Protein AF-A0A660TNQ1-F1 (afdb_monomer)

Structure (mmCIF, N/CA/C/O backbone):
data_AF-A0A660TNQ1-F1
#
_entry.id   AF-A0A660TNQ1-F1
#
loop_
_atom_site.group_PDB
_atom_site.id
_atom_site.type_symbol
_atom_site.label_atom_id
_atom_site.label_alt_id
_atom_site.label_comp_id
_atom_site.label_asym_id
_atom_site.label_entity_id
_atom_site.label_seq_id
_atom_site.pdbx_PDB_ins_code
_atom_site.Cartn_x
_atom_site.Cartn_y
_atom_site.Cartn_z
_atom_site.occupancy
_atom_site.B_iso_or_equiv
_atom_site.auth_seq_id
_atom_site.auth_comp_id
_atom_site.auth_asym_id
_atom_site.auth_atom_id
_atom_site.pdbx_PDB_model_num
ATOM 1 N N . MET A 1 1 ? 2.333 -4.123 -16.964 1.00 64.69 1 MET A N 1
ATOM 2 C CA . MET A 1 1 ? 2.797 -3.595 -18.273 1.00 64.69 1 MET A CA 1
ATOM 3 C C . MET A 1 1 ? 4.193 -4.119 -18.672 1.00 64.69 1 MET A C 1
ATOM 5 O O . MET A 1 1 ? 4.906 -3.494 -19.452 1.00 64.69 1 MET A O 1
ATOM 9 N N . THR A 1 2 ? 4.582 -5.280 -18.142 1.00 81.88 2 THR A N 1
ATOM 10 C CA . THR A 1 2 ? 5.917 -5.894 -18.274 1.00 81.88 2 THR A CA 1
ATOM 11 C C . THR A 1 2 ? 5.823 -7.406 -18.531 1.00 81.88 2 THR A C 1
ATOM 13 O O . THR A 1 2 ? 6.837 -8.039 -18.799 1.00 81.88 2 THR A O 1
ATOM 16 N N . ASP A 1 3 ? 4.619 -7.991 -18.463 1.00 83.25 3 ASP A N 1
ATOM 17 C CA . ASP A 1 3 ? 4.401 -9.427 -18.648 1.00 83.25 3 ASP A CA 1
ATOM 18 C C . ASP A 1 3 ? 4.297 -9.763 -20.142 1.00 83.25 3 ASP A C 1
ATOM 20 O O . ASP A 1 3 ? 3.421 -9.251 -20.850 1.00 83.25 3 ASP A O 1
ATOM 24 N N . ILE A 1 4 ? 5.190 -10.640 -20.604 1.00 81.12 4 ILE A N 1
ATOM 25 C CA . ILE A 1 4 ? 5.256 -11.118 -21.990 1.00 81.12 4 ILE A CA 1
ATOM 26 C C . ILE A 1 4 ? 4.000 -11.899 -22.406 1.00 81.12 4 ILE A C 1
ATOM 28 O O . ILE A 1 4 ? 3.679 -11.955 -23.588 1.00 81.12 4 ILE A O 1
ATOM 32 N N . ARG A 1 5 ? 3.270 -12.484 -21.450 1.00 86.00 5 ARG A N 1
ATOM 33 C CA . ARG A 1 5 ? 2.064 -13.287 -21.705 1.00 86.00 5 ARG A CA 1
ATOM 34 C C . ARG A 1 5 ? 0.848 -12.414 -21.999 1.00 86.00 5 ARG A C 1
ATOM 36 O O . ARG A 1 5 ? -0.106 -12.879 -22.607 1.00 86.00 5 ARG A O 1
ATOM 43 N N . ILE A 1 6 ? 0.884 -11.154 -21.562 1.00 86.12 6 ILE A N 1
ATOM 44 C CA . ILE A 1 6 ? -0.230 -10.205 -21.679 1.00 86.12 6 ILE A CA 1
ATOM 45 C C . ILE A 1 6 ? 0.060 -9.156 -22.764 1.00 86.12 6 ILE A C 1
ATOM 47 O O . ILE A 1 6 ? -0.859 -8.656 -23.411 1.00 86.12 6 ILE A O 1
ATOM 51 N N . MET A 1 7 ? 1.331 -8.806 -22.994 1.00 86.44 7 MET A N 1
ATOM 52 C CA . MET A 1 7 ? 1.719 -7.728 -23.907 1.00 86.44 7 MET A CA 1
ATOM 53 C C . MET A 1 7 ? 2.566 -8.221 -25.081 1.00 86.44 7 MET A C 1
ATOM 55 O O . MET A 1 7 ? 3.610 -8.826 -24.879 1.00 86.44 7 MET A O 1
ATOM 59 N N . LYS A 1 8 ? 2.201 -7.825 -26.313 1.00 86.12 8 LYS A N 1
ATOM 60 C CA . LYS A 1 8 ? 3.009 -8.088 -27.527 1.00 86.12 8 LYS A CA 1
ATOM 61 C C . LYS A 1 8 ? 4.422 -7.492 -27.467 1.00 86.12 8 LYS A C 1
ATOM 63 O O . LYS A 1 8 ? 5.334 -8.007 -28.102 1.00 86.12 8 LYS A O 1
ATOM 68 N N . ARG A 1 9 ? 4.591 -6.368 -26.763 1.00 86.94 9 ARG A N 1
ATOM 69 C CA . ARG A 1 9 ? 5.876 -5.681 -26.555 1.00 86.94 9 ARG A CA 1
ATOM 70 C C . ARG A 1 9 ? 5.924 -5.151 -25.121 1.00 86.94 9 ARG A C 1
ATOM 72 O O . ARG A 1 9 ? 5.502 -4.017 -24.887 1.00 86.94 9 ARG A O 1
ATOM 79 N N . PRO A 1 10 ? 6.340 -5.973 -24.148 1.00 88.69 10 PRO A N 1
ATOM 80 C CA . PRO A 1 10 ? 6.384 -5.553 -22.758 1.00 88.69 10 PRO A CA 1
ATOM 81 C C . PRO A 1 10 ? 7.462 -4.492 -22.548 1.00 88.69 10 PRO A C 1
ATOM 83 O O . PRO A 1 10 ? 8.511 -4.492 -23.195 1.00 88.69 10 PRO A O 1
ATOM 86 N N . MET A 1 11 ? 7.198 -3.572 -21.625 1.00 91.31 11 MET A N 1
ATOM 87 C CA . MET A 1 11 ? 8.195 -2.596 -21.211 1.00 91.31 11 MET A CA 1
ATOM 88 C C . MET A 1 11 ? 9.330 -3.301 -20.459 1.00 91.31 11 MET A C 1
ATOM 90 O O . MET A 1 11 ? 9.090 -4.236 -19.698 1.00 91.31 11 MET A O 1
ATOM 94 N N . ASN A 1 12 ? 10.563 -2.819 -20.629 1.00 92.88 12 ASN A N 1
ATOM 95 C CA . ASN A 1 12 ? 11.674 -3.250 -19.788 1.00 92.88 12 ASN A CA 1
ATOM 96 C C . ASN A 1 12 ? 11.358 -2.945 -18.299 1.00 92.88 12 ASN A C 1
ATOM 98 O O . ASN A 1 12 ? 10.987 -1.807 -17.995 1.00 92.88 12 ASN A O 1
ATOM 102 N N . PRO A 1 13 ? 11.527 -3.902 -17.367 1.00 92.62 13 PRO A N 1
ATOM 103 C CA . PRO A 1 13 ? 11.209 -3.698 -15.952 1.00 92.62 13 PRO A CA 1
ATOM 104 C C . PRO A 1 13 ? 11.937 -2.519 -15.291 1.00 92.62 13 PRO A C 1
ATOM 106 O O . PRO A 1 13 ? 11.323 -1.776 -14.531 1.00 92.62 13 PRO A O 1
ATOM 109 N N . LEU A 1 14 ? 13.211 -2.277 -15.618 1.00 94.69 14 LEU A N 1
ATOM 110 C CA . LEU A 1 14 ? 13.973 -1.142 -15.077 1.00 94.69 14 LEU A CA 1
ATOM 111 C C . LEU A 1 14 ? 13.431 0.194 -15.586 1.00 94.69 14 LEU A C 1
ATOM 113 O O . LEU A 1 14 ? 13.404 1.184 -14.855 1.00 94.69 14 LEU A O 1
ATOM 117 N N . LYS A 1 15 ? 12.945 0.219 -16.831 1.00 94.88 15 LYS A N 1
ATOM 118 C CA . LYS A 1 15 ? 12.254 1.390 -17.375 1.00 94.88 15 LYS A CA 1
ATOM 119 C C . LYS A 1 15 ? 10.913 1.616 -16.676 1.00 94.88 15 LYS A C 1
ATOM 121 O O . LYS A 1 15 ? 10.588 2.753 -16.362 1.00 94.88 15 LYS A O 1
ATOM 126 N N . ALA A 1 16 ? 10.154 0.560 -16.389 1.00 94.25 16 ALA A N 1
ATOM 127 C CA . ALA A 1 16 ? 8.929 0.687 -15.602 1.00 94.25 16 ALA A CA 1
ATOM 128 C C . ALA A 1 16 ? 9.224 1.242 -14.197 1.00 94.25 16 ALA A C 1
ATOM 130 O O . ALA A 1 16 ? 8.550 2.167 -13.752 1.00 94.25 16 ALA A O 1
ATOM 131 N N . LEU A 1 17 ? 10.282 0.758 -13.540 1.00 95.62 17 LEU A N 1
ATOM 132 C CA . LEU A 1 17 ? 10.685 1.245 -12.222 1.00 95.62 17 LEU A CA 1
ATOM 133 C C . LEU A 1 17 ? 11.098 2.724 -12.241 1.00 95.62 17 LEU A C 1
ATOM 135 O O . LEU A 1 17 ? 10.778 3.458 -11.310 1.00 95.62 17 LEU A O 1
ATOM 139 N N . SER A 1 18 ? 11.768 3.192 -13.298 1.00 96.31 18 SER A N 1
ATOM 140 C CA . SER A 1 18 ? 12.131 4.610 -13.402 1.00 96.31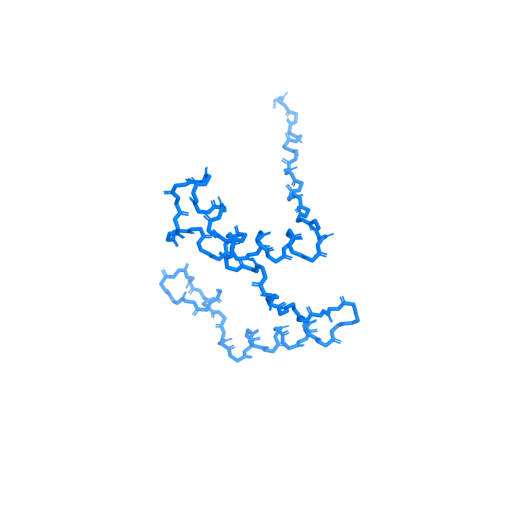 18 SER A CA 1
ATOM 141 C C . SER A 1 18 ? 10.911 5.526 -13.538 1.00 96.31 18 SER A C 1
ATOM 143 O O . SER A 1 18 ? 10.948 6.651 -13.047 1.00 96.31 18 SER A O 1
ATOM 145 N N . HIS A 1 19 ? 9.809 5.052 -14.129 1.00 95.81 19 HIS A N 1
ATOM 146 C CA . HIS A 1 19 ? 8.538 5.780 -14.113 1.00 95.81 19 HIS A CA 1
ATOM 147 C C . HIS A 1 19 ? 7.946 5.865 -12.703 1.00 95.81 19 HIS A C 1
ATOM 149 O O . HIS A 1 19 ? 7.549 6.950 -12.291 1.00 95.81 19 HIS A O 1
ATOM 155 N N . VAL A 1 20 ? 7.949 4.760 -11.951 1.00 94.88 20 VAL A N 1
ATOM 156 C CA . VAL A 1 20 ? 7.451 4.740 -10.564 1.00 94.88 20 VAL A CA 1
ATOM 157 C C . VAL A 1 20 ? 8.245 5.701 -9.681 1.00 94.88 20 VAL A C 1
ATOM 159 O O . VAL A 1 20 ? 7.648 6.492 -8.960 1.00 94.88 20 VAL A O 1
ATOM 162 N N . LYS A 1 21 ? 9.581 5.707 -9.788 1.00 96.38 21 LYS A N 1
ATOM 163 C CA . LYS A 1 21 ? 10.435 6.649 -9.043 1.00 96.38 21 LYS A CA 1
ATOM 164 C C . LYS A 1 21 ? 10.066 8.106 -9.317 1.00 96.38 21 LYS A C 1
ATOM 166 O O . LYS A 1 21 ? 9.875 8.868 -8.382 1.00 96.38 21 LYS A O 1
ATOM 171 N N . LYS A 1 22 ? 9.866 8.460 -10.589 1.00 96.88 22 LYS A N 1
ATOM 172 C CA . LYS A 1 22 ? 9.443 9.815 -10.973 1.00 96.88 22 LYS A CA 1
ATOM 173 C C . LYS A 1 22 ? 8.089 10.209 -10.386 1.00 96.88 22 LYS A C 1
ATOM 175 O O . LYS A 1 22 ? 7.887 11.380 -10.096 1.00 96.88 22 LYS A O 1
ATOM 180 N N . TRP A 1 23 ? 7.156 9.266 -10.241 1.00 95.94 23 TRP A N 1
ATOM 181 C CA . TRP A 1 23 ? 5.885 9.542 -9.568 1.00 95.94 23 TRP A CA 1
ATOM 182 C C . TRP A 1 23 ? 6.098 9.823 -8.085 1.00 95.94 23 TRP A C 1
ATOM 184 O O . TRP A 1 23 ? 5.562 10.800 -7.582 1.00 95.94 23 TRP A O 1
ATOM 194 N N . LEU A 1 24 ? 6.911 9.012 -7.406 1.00 96.38 24 LEU A N 1
ATOM 195 C CA . LEU A 1 24 ? 7.204 9.187 -5.980 1.00 96.38 24 LEU A CA 1
ATOM 196 C C . LEU A 1 24 ? 7.966 10.486 -5.672 1.00 96.38 24 LEU A C 1
ATOM 198 O O . LEU A 1 24 ? 7.822 11.027 -4.584 1.00 96.38 24 LEU A O 1
ATOM 202 N N . GLU A 1 25 ? 8.751 10.995 -6.620 1.00 96.62 25 GLU A N 1
ATOM 203 C CA . GLU A 1 25 ? 9.470 12.272 -6.501 1.00 96.62 25 GLU A CA 1
ATOM 204 C C . GLU A 1 25 ? 8.581 13.503 -6.771 1.00 96.62 25 GLU A C 1
ATOM 206 O O . GLU A 1 25 ? 9.005 14.635 -6.532 1.00 96.62 25 GLU A O 1
ATOM 211 N N . ALA A 1 26 ? 7.363 13.324 -7.293 1.00 96.88 26 ALA A N 1
ATOM 212 C CA . ALA A 1 26 ? 6.503 14.440 -7.667 1.00 96.88 26 ALA A CA 1
ATOM 213 C C . ALA A 1 26 ? 5.916 15.156 -6.428 1.00 96.88 26 ALA A C 1
ATOM 215 O O . ALA A 1 26 ? 5.468 14.495 -5.485 1.00 96.88 26 ALA A O 1
ATOM 216 N N . PRO A 1 27 ? 5.836 16.503 -6.422 1.00 96.00 27 PRO A N 1
ATOM 217 C CA . PRO A 1 27 ? 5.198 17.241 -5.336 1.00 96.00 27 PRO A CA 1
ATOM 218 C C . PRO A 1 27 ? 3.748 16.794 -5.118 1.00 96.00 27 PRO A C 1
ATOM 220 O O . PRO A 1 27 ? 2.978 16.672 -6.069 1.00 96.00 27 PRO A O 1
ATOM 223 N N . GLY A 1 28 ? 3.371 16.573 -3.859 1.00 92.12 28 GLY A N 1
ATOM 224 C CA . GLY A 1 28 ? 2.023 16.131 -3.490 1.00 92.12 28 GLY A CA 1
ATOM 225 C C . GLY A 1 28 ? 1.796 14.618 -3.564 1.00 92.12 28 GLY A C 1
ATOM 226 O O . GLY A 1 28 ? 0.707 14.168 -3.217 1.00 92.12 28 GLY A O 1
ATOM 227 N N . VAL A 1 29 ? 2.801 13.825 -3.949 1.00 95.25 29 VAL A N 1
ATOM 228 C CA . VAL A 1 29 ? 2.750 12.362 -3.835 1.00 95.25 29 VAL A CA 1
ATOM 229 C C . VAL A 1 29 ? 3.271 11.938 -2.467 1.00 95.25 29 VAL A C 1
ATOM 231 O O . VAL A 1 29 ? 4.320 12.394 -2.017 1.00 95.25 29 VAL A O 1
ATOM 234 N N . ARG A 1 30 ? 2.524 11.062 -1.791 1.00 93.81 30 ARG A N 1
ATOM 235 C CA . ARG A 1 30 ? 2.924 10.447 -0.522 1.00 93.81 30 ARG A CA 1
ATOM 236 C C . ARG A 1 30 ? 2.667 8.948 -0.568 1.00 93.81 30 ARG A C 1
ATOM 238 O O . ARG A 1 30 ? 1.710 8.506 -1.200 1.00 93.81 30 ARG A O 1
ATOM 245 N N . ILE A 1 31 ? 3.523 8.190 0.109 1.00 93.75 31 ILE A N 1
ATOM 246 C CA . ILE A 1 31 ? 3.273 6.777 0.391 1.00 93.75 31 ILE A CA 1
ATOM 247 C C . ILE A 1 31 ? 2.280 6.724 1.552 1.00 93.75 31 ILE A C 1
ATOM 249 O O . ILE A 1 31 ? 2.439 7.452 2.532 1.00 93.75 31 ILE A O 1
ATOM 253 N N . LEU A 1 32 ? 1.232 5.923 1.388 1.00 93.75 32 LEU A N 1
ATOM 254 C CA . LEU A 1 32 ? 0.226 5.689 2.414 1.00 93.75 32 LEU A CA 1
ATOM 255 C C . LEU A 1 32 ? 0.584 4.388 3.120 1.00 93.75 32 LEU A C 1
ATOM 257 O O . LEU A 1 32 ? 0.724 3.358 2.463 1.00 93.75 32 LEU A O 1
ATOM 261 N N . GLU A 1 33 ? 0.742 4.462 4.434 1.00 94.19 33 GLU A N 1
ATOM 262 C CA . GLU A 1 33 ? 0.980 3.298 5.277 1.00 94.19 33 GLU A CA 1
ATOM 263 C C . GLU A 1 33 ? -0.335 2.923 5.969 1.00 94.19 33 GLU A C 1
ATOM 265 O O . GLU A 1 33 ? -0.998 3.822 6.496 1.00 94.19 33 GLU A O 1
ATOM 270 N N . PRO A 1 34 ? -0.719 1.635 5.968 1.00 95.31 34 PRO A N 1
ATOM 271 C CA . PRO A 1 34 ? -1.842 1.140 6.755 1.00 95.31 34 PRO A CA 1
ATOM 272 C C . PRO A 1 34 ? -1.703 1.495 8.235 1.00 95.31 34 PRO A C 1
ATOM 274 O O . PRO A 1 34 ? -0.630 1.318 8.824 1.00 95.31 34 PRO A O 1
ATOM 277 N N . GLY A 1 35 ? -2.787 1.963 8.842 1.00 93.38 35 GLY A N 1
ATOM 278 C CA . GLY A 1 35 ? -2.881 2.155 10.281 1.00 93.38 35 GLY A CA 1
ATOM 279 C C . GLY A 1 35 ? -3.319 0.883 11.012 1.00 93.38 35 GLY A C 1
ATOM 280 O O . GLY A 1 35 ? -3.303 -0.230 10.478 1.00 93.38 35 GLY A O 1
ATOM 281 N N . LEU A 1 36 ? -3.664 1.047 12.291 1.00 95.12 36 LEU A N 1
ATOM 282 C CA . LEU A 1 36 ? -4.043 -0.066 13.168 1.00 95.12 36 LEU A CA 1
ATOM 283 C C . LEU A 1 36 ? -5.426 -0.642 12.828 1.00 95.12 36 LEU A C 1
ATOM 285 O O . LEU A 1 36 ? -5.655 -1.827 13.062 1.00 95.12 36 LEU A O 1
ATOM 289 N N . GLU A 1 37 ? -6.322 0.174 12.272 1.00 95.00 37 GLU A N 1
ATOM 290 C CA . GLU A 1 37 ? -7.709 -0.200 11.963 1.00 95.00 37 GLU A CA 1
ATOM 291 C C . GLU A 1 37 ? -7.825 -0.866 10.582 1.00 95.00 37 GLU A C 1
ATOM 293 O O . GLU A 1 37 ? -8.832 -1.498 10.263 1.00 95.00 37 GLU A O 1
ATOM 298 N N . HIS A 1 38 ? -6.768 -0.801 9.765 1.00 96.12 38 HIS A N 1
ATOM 299 C CA . HIS A 1 38 ? -6.754 -1.288 8.386 1.00 96.12 38 HIS A CA 1
ATOM 300 C C . HIS A 1 38 ? -7.258 -2.729 8.213 1.00 96.12 38 HIS A C 1
ATOM 302 O O . HIS A 1 38 ? -7.998 -3.017 7.272 1.00 96.12 38 HIS A O 1
ATOM 308 N N . LEU A 1 39 ? -6.868 -3.658 9.095 1.00 95.12 39 LEU A N 1
ATOM 309 C CA . LEU A 1 39 ? -7.298 -5.061 8.989 1.00 95.12 39 LEU A CA 1
ATOM 310 C C . LEU A 1 39 ? -8.770 -5.264 9.356 1.00 95.12 39 LEU A C 1
ATOM 312 O O . LEU A 1 39 ? -9.419 -6.123 8.760 1.00 95.12 39 LEU A O 1
ATOM 316 N N . GLU A 1 40 ? -9.286 -4.482 10.300 1.00 96.81 40 GLU A N 1
ATOM 317 C CA . GLU A 1 40 ? -10.698 -4.508 10.681 1.00 96.81 40 GLU A CA 1
ATOM 318 C C . GLU A 1 40 ? -11.555 -3.991 9.521 1.00 96.81 40 GLU A C 1
ATOM 320 O O . GLU A 1 40 ? -12.424 -4.712 9.030 1.00 96.81 40 GLU A O 1
ATOM 325 N N . ILE A 1 41 ? -11.186 -2.837 8.958 1.00 96.00 41 ILE A N 1
ATOM 326 C CA . ILE A 1 41 ? -11.833 -2.256 7.774 1.00 96.00 41 ILE A CA 1
ATOM 327 C C . ILE A 1 41 ? -11.765 -3.222 6.579 1.00 96.00 41 ILE A C 1
ATOM 329 O O . ILE A 1 41 ? -12.754 -3.431 5.876 1.00 96.00 41 ILE A O 1
ATOM 333 N N . MET A 1 42 ? -10.612 -3.857 6.332 1.00 94.12 42 MET A N 1
ATOM 334 C CA . MET A 1 42 ? -10.500 -4.871 5.276 1.00 94.12 42 MET A CA 1
ATOM 335 C C . MET A 1 42 ? -11.428 -6.068 5.518 1.00 94.12 42 MET A C 1
ATOM 337 O O . MET A 1 42 ? -12.006 -6.577 4.557 1.00 94.12 42 MET A O 1
ATOM 341 N N . GLY A 1 43 ? -11.569 -6.520 6.767 1.00 94.19 43 GLY A N 1
ATOM 342 C CA . GLY A 1 43 ? -12.481 -7.597 7.147 1.00 94.19 43 GLY A CA 1
ATOM 343 C C . GLY A 1 43 ? -13.933 -7.253 6.826 1.00 94.19 43 GLY A C 1
ATOM 344 O O . GLY A 1 43 ? -14.609 -8.034 6.157 1.00 94.19 43 GLY A O 1
ATOM 345 N N . GLU A 1 44 ? -14.376 -6.054 7.199 1.00 95.12 44 GLU A N 1
ATOM 346 C CA . GLU A 1 44 ? -15.719 -5.554 6.888 1.00 95.12 44 GLU A CA 1
ATOM 347 C C . GLU A 1 44 ? -15.969 -5.463 5.378 1.00 95.12 44 GLU A C 1
ATOM 349 O O . GLU A 1 44 ? -17.028 -5.852 4.885 1.00 95.12 44 GLU A O 1
ATOM 354 N N . LEU A 1 45 ? -14.997 -4.975 4.603 1.00 93.38 45 LEU A N 1
ATOM 355 C CA . LEU A 1 45 ? -15.132 -4.895 3.148 1.00 93.38 45 LEU A CA 1
ATOM 356 C C . LEU A 1 45 ? -15.205 -6.285 2.498 1.00 93.38 45 LEU A C 1
ATOM 358 O O . LEU A 1 45 ? -15.940 -6.479 1.526 1.00 93.38 45 LEU A O 1
ATOM 362 N N . ILE A 1 46 ? -14.459 -7.262 3.016 1.00 93.69 46 ILE A N 1
ATOM 363 C CA . ILE A 1 46 ? -14.525 -8.650 2.543 1.00 93.69 46 ILE A CA 1
ATOM 364 C C . ILE A 1 46 ? -15.888 -9.258 2.866 1.00 93.69 46 ILE A C 1
ATOM 366 O O . ILE A 1 46 ? -16.481 -9.869 1.978 1.00 93.69 46 ILE A O 1
ATOM 370 N N . ASP A 1 47 ? -16.394 -9.071 4.085 1.00 94.06 47 ASP A N 1
ATOM 371 C CA . ASP A 1 47 ? -17.695 -9.603 4.505 1.00 94.06 47 ASP A CA 1
ATOM 372 C C . ASP A 1 47 ? -18.831 -9.026 3.646 1.00 94.06 47 ASP A C 1
ATOM 374 O O . ASP A 1 47 ? -19.639 -9.761 3.078 1.00 94.06 47 ASP A O 1
ATOM 378 N N . ASN A 1 48 ? -18.802 -7.713 3.404 1.00 89.69 48 ASN A N 1
ATOM 379 C CA . ASN A 1 48 ? -19.795 -7.020 2.582 1.00 89.69 48 ASN A CA 1
ATOM 380 C C . ASN A 1 48 ? -19.751 -7.391 1.089 1.00 89.69 48 ASN A C 1
ATOM 382 O O . ASN A 1 48 ? -20.764 -7.296 0.395 1.00 89.69 48 ASN A O 1
ATOM 386 N N . THR A 1 49 ? -18.586 -7.773 0.558 1.00 87.81 49 THR A N 1
ATOM 387 C CA . THR A 1 49 ? -18.428 -8.093 -0.873 1.00 87.81 49 THR A CA 1
ATOM 388 C C . THR A 1 49 ? -18.467 -9.589 -1.170 1.00 87.81 49 THR A C 1
ATOM 390 O O . THR A 1 49 ? -18.700 -9.970 -2.318 1.00 87.81 49 THR A O 1
ATOM 393 N N . GLY A 1 50 ? -18.205 -10.439 -0.173 1.00 83.06 50 GLY A N 1
ATOM 394 C CA . GLY A 1 50 ? -18.070 -11.891 -0.311 1.00 83.06 50 GLY A CA 1
ATOM 395 C C . GLY A 1 50 ? -16.891 -12.341 -1.186 1.00 83.06 50 GLY A C 1
ATOM 396 O O . GLY A 1 50 ? -16.819 -13.510 -1.566 1.00 83.06 50 GLY A O 1
ATOM 397 N N . ILE A 1 51 ? -15.979 -11.435 -1.569 1.00 76.88 51 ILE A N 1
ATOM 398 C CA . ILE A 1 51 ? -14.920 -11.697 -2.556 1.00 76.88 51 ILE A CA 1
ATOM 399 C C . ILE A 1 51 ? -13.589 -11.135 -2.051 1.00 76.88 51 ILE A C 1
ATOM 401 O O . ILE A 1 51 ? -13.319 -9.951 -2.190 1.00 76.88 51 ILE A O 1
ATOM 405 N N . ALA A 1 52 ? -12.696 -12.003 -1.573 1.00 70.25 52 ALA A N 1
ATOM 406 C CA . ALA A 1 52 ? -11.362 -11.583 -1.136 1.00 70.25 52 ALA A CA 1
ATOM 407 C C . ALA A 1 52 ? -10.313 -11.627 -2.267 1.00 70.25 52 ALA A C 1
ATOM 409 O O . ALA A 1 52 ? -9.601 -10.659 -2.502 1.00 70.25 52 ALA A O 1
ATOM 410 N N . GLY A 1 53 ? -10.214 -12.737 -3.012 1.00 78.62 53 GLY A N 1
ATOM 411 C CA . GLY A 1 53 ? -9.040 -13.012 -3.861 1.00 78.62 53 GLY A CA 1
ATOM 412 C C . GLY A 1 53 ? -8.856 -12.068 -5.055 1.00 78.62 53 GLY A C 1
ATOM 413 O O . GLY A 1 53 ? -7.807 -11.450 -5.212 1.00 78.62 53 GLY A O 1
ATOM 414 N N . ARG A 1 54 ? -9.879 -11.932 -5.908 1.00 83.31 54 ARG A N 1
ATOM 415 C CA . ARG A 1 54 ? -9.797 -11.091 -7.119 1.00 83.31 54 ARG A 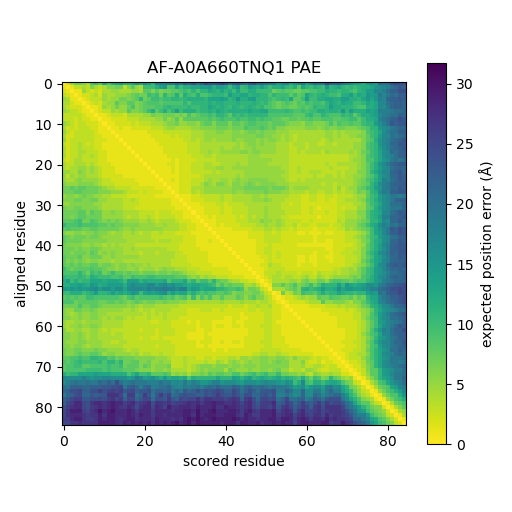CA 1
ATOM 416 C C . ARG A 1 54 ? -9.728 -9.597 -6.799 1.00 83.31 54 ARG A C 1
ATOM 418 O O . ARG A 1 54 ? -9.227 -8.836 -7.618 1.00 83.31 54 ARG A O 1
ATOM 425 N N . LEU A 1 55 ? -10.256 -9.201 -5.643 1.00 87.56 55 LEU A N 1
ATOM 426 C CA . LEU A 1 55 ? -10.388 -7.806 -5.241 1.00 87.56 55 LEU A CA 1
ATOM 427 C C . LEU A 1 55 ? -9.394 -7.410 -4.152 1.00 87.56 55 LEU A C 1
ATOM 429 O O . LEU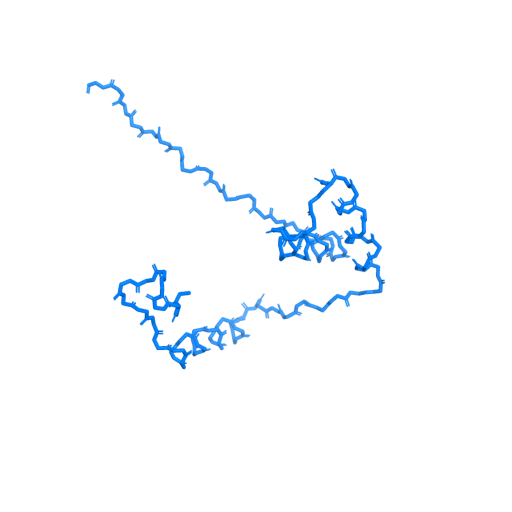 A 1 55 ? -9.445 -6.274 -3.719 1.00 87.56 55 LEU A O 1
ATOM 433 N N . ALA A 1 56 ? -8.472 -8.280 -3.729 1.00 89.31 56 ALA A N 1
ATOM 434 C CA . ALA A 1 56 ? -7.579 -8.002 -2.601 1.00 89.31 56 ALA A CA 1
ATOM 435 C C . ALA A 1 56 ? -6.845 -6.655 -2.732 1.00 89.31 56 ALA A C 1
ATOM 437 O O . ALA A 1 56 ? -6.778 -5.891 -1.774 1.00 89.31 56 ALA A O 1
ATOM 438 N N . THR A 1 57 ? -6.344 -6.334 -3.930 1.00 90.81 57 THR A N 1
ATOM 439 C CA . THR A 1 57 ? -5.698 -5.040 -4.202 1.00 90.81 57 THR A CA 1
ATOM 440 C C . THR A 1 57 ? -6.682 -3.871 -4.128 1.00 90.81 57 THR A C 1
ATOM 442 O O . THR A 1 57 ? -6.360 -2.855 -3.523 1.00 90.81 57 THR A O 1
ATOM 445 N N . ASP A 1 58 ? -7.879 -4.009 -4.699 1.00 91.75 58 ASP A N 1
ATOM 446 C CA . ASP A 1 58 ? -8.896 -2.950 -4.681 1.00 91.75 58 ASP A CA 1
ATOM 447 C C . ASP A 1 58 ? -9.467 -2.739 -3.267 1.00 91.75 58 ASP A C 1
ATOM 449 O O . ASP A 1 58 ? -9.663 -1.604 -2.845 1.00 91.75 58 ASP A O 1
ATOM 453 N N . LEU A 1 59 ? -9.657 -3.819 -2.505 1.00 94.00 59 LEU A N 1
ATOM 454 C CA . LEU A 1 59 ? -10.057 -3.814 -1.097 1.00 94.00 59 LEU A CA 1
ATOM 455 C C . LEU A 1 59 ? -9.004 -3.136 -0.224 1.00 94.00 59 LEU A C 1
ATOM 457 O O . LEU A 1 59 ? -9.351 -2.343 0.641 1.00 94.00 59 LEU A O 1
ATOM 461 N N . HIS A 1 60 ? -7.721 -3.402 -0.473 1.00 93.69 60 HIS A N 1
ATOM 462 C CA . HIS A 1 60 ? -6.633 -2.720 0.220 1.00 93.69 60 HIS A CA 1
ATOM 463 C C . HIS A 1 60 ? -6.643 -1.206 -0.054 1.00 93.69 60 HIS A C 1
ATOM 465 O O . HIS A 1 60 ? -6.512 -0.419 0.879 1.00 93.69 60 HIS A O 1
ATOM 471 N N . ILE A 1 61 ? -6.861 -0.787 -1.308 1.00 94.56 61 ILE A N 1
ATOM 472 C CA . ILE A 1 61 ? -6.978 0.638 -1.666 1.00 94.56 61 ILE A CA 1
ATOM 473 C C . ILE A 1 61 ? -8.222 1.268 -1.018 1.00 94.56 61 ILE A C 1
ATOM 475 O O . ILE A 1 61 ? -8.145 2.387 -0.517 1.00 94.56 61 ILE A O 1
ATOM 479 N N . ALA A 1 62 ? -9.356 0.562 -1.007 1.00 93.75 62 ALA A N 1
ATOM 480 C CA . ALA A 1 62 ? -10.586 1.021 -0.366 1.00 93.75 62 ALA A CA 1
ATOM 481 C C . ALA A 1 62 ? -10.423 1.178 1.1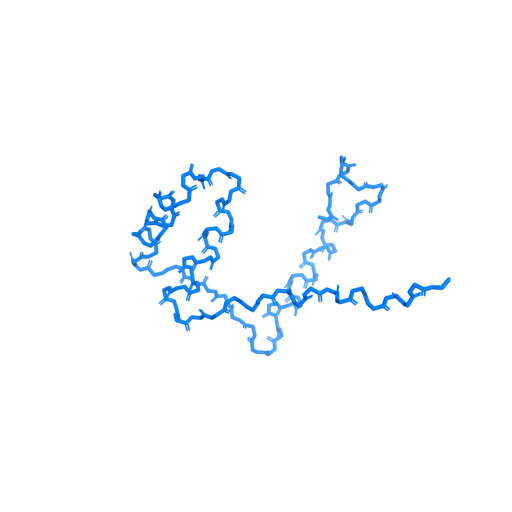52 1.00 93.75 62 ALA A C 1
ATOM 483 O O . ALA A 1 62 ? -10.843 2.194 1.697 1.00 93.75 62 ALA A O 1
ATOM 484 N N . ALA A 1 63 ? -9.763 0.227 1.814 1.00 95.06 63 ALA A N 1
ATOM 485 C CA . ALA A 1 63 ? -9.476 0.304 3.242 1.00 95.06 63 ALA A CA 1
ATOM 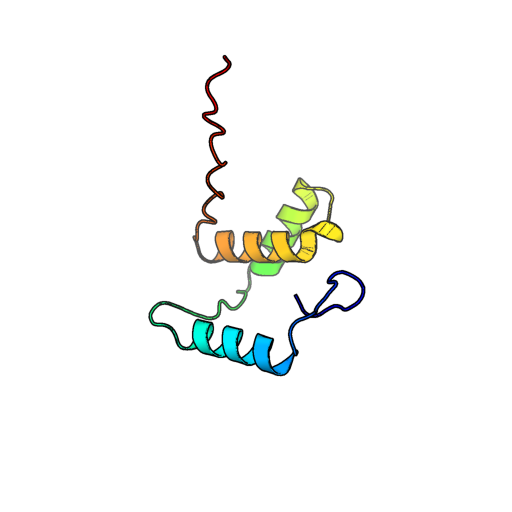486 C C . ALA A 1 63 ? -8.580 1.505 3.581 1.00 95.06 63 ALA A C 1
ATOM 488 O O . ALA A 1 63 ? -8.939 2.287 4.455 1.00 95.06 63 ALA A O 1
ATOM 489 N N . LEU A 1 64 ? -7.501 1.732 2.818 1.00 96.31 64 LEU A N 1
ATOM 490 C CA . LEU A 1 64 ? -6.648 2.919 2.986 1.00 96.31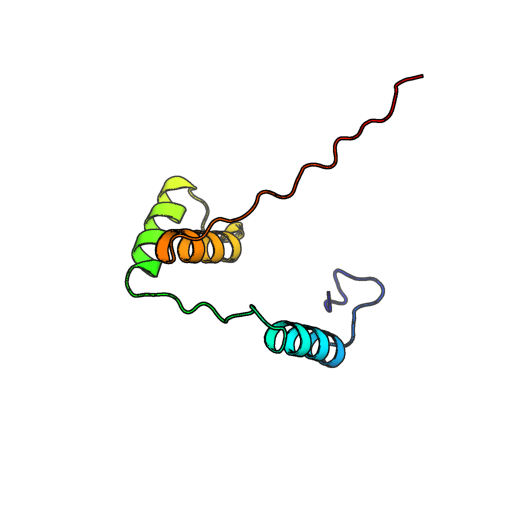 64 LEU A CA 1
ATOM 491 C C . LEU A 1 64 ? -7.423 4.229 2.799 1.00 96.31 64 LEU A C 1
ATOM 493 O O . LEU A 1 64 ? -7.177 5.203 3.507 1.00 96.31 64 LEU A O 1
ATOM 497 N N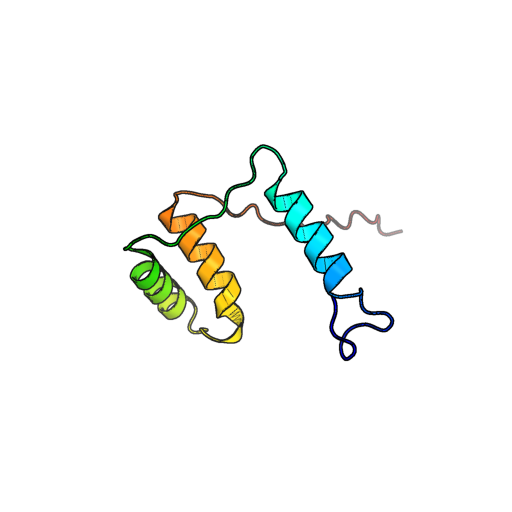 . ALA A 1 65 ? -8.345 4.277 1.834 1.00 94.88 65 ALA A N 1
ATOM 498 C CA . ALA A 1 65 ? -9.171 5.458 1.615 1.00 94.88 65 ALA A CA 1
ATOM 499 C C . ALA A 1 65 ? -10.115 5.710 2.800 1.00 94.88 65 ALA A C 1
ATOM 501 O O . ALA A 1 65 ? -10.194 6.839 3.269 1.00 94.88 65 ALA A O 1
ATOM 502 N N . LEU A 1 66 ? -10.784 4.677 3.319 1.00 95.06 66 LEU A N 1
ATOM 503 C CA . LEU A 1 66 ? -11.673 4.811 4.476 1.00 95.06 66 LEU A CA 1
ATOM 504 C C . LEU A 1 66 ? -10.911 5.228 5.741 1.00 95.06 66 LEU A C 1
ATOM 506 O O . LEU A 1 66 ? -11.313 6.188 6.397 1.00 95.06 66 LEU A O 1
ATOM 510 N N . GLU A 1 67 ? -9.796 4.558 6.036 1.00 95.81 67 GLU A N 1
ATOM 511 C CA . GLU A 1 67 ? -8.970 4.806 7.225 1.00 95.81 67 GLU A CA 1
ATOM 512 C C . GLU A 1 67 ? -8.386 6.226 7.238 1.00 95.81 67 GLU A C 1
ATOM 514 O O . GLU A 1 67 ? -8.376 6.900 8.262 1.00 95.81 67 GLU A O 1
ATOM 519 N N . LEU A 1 68 ? -7.933 6.722 6.083 1.00 93.75 68 LEU A N 1
ATOM 520 C CA 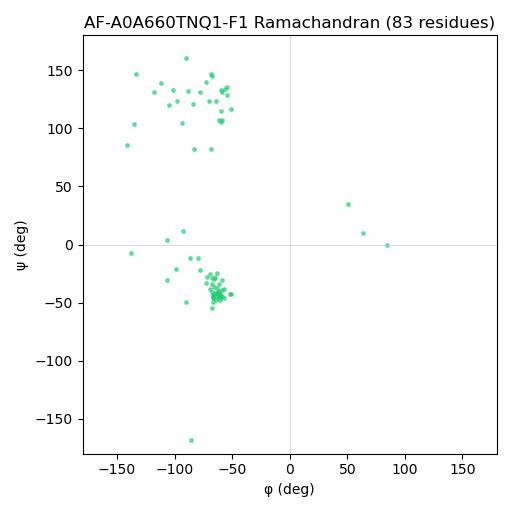. LEU A 1 68 ? -7.309 8.043 5.970 1.00 93.75 68 LEU A CA 1
ATOM 521 C C . LEU A 1 68 ? -8.301 9.156 5.601 1.00 93.75 68 LEU A C 1
ATOM 523 O O . LEU A 1 68 ? -7.873 10.255 5.237 1.00 93.75 68 LEU A O 1
ATOM 527 N N . HIS A 1 69 ? -9.609 8.878 5.662 1.00 91.75 69 HIS A N 1
ATOM 528 C CA . HIS A 1 69 ? -10.686 9.787 5.245 1.00 91.75 69 HIS A CA 1
ATOM 529 C C . HIS A 1 69 ? -10.481 10.365 3.832 1.00 91.75 69 HIS A C 1
ATOM 531 O O . HIS A 1 69 ? -10.784 11.526 3.548 1.00 91.75 69 HIS A O 1
ATOM 537 N N . GLY A 1 70 ? -9.913 9.550 2.950 1.00 88.12 70 GLY A N 1
ATOM 538 C CA . GLY A 1 70 ? -9.699 9.844 1.547 1.00 88.12 70 GLY A CA 1
ATOM 539 C C . GLY A 1 70 ? -10.880 9.419 0.682 1.00 88.12 70 GLY A C 1
ATOM 540 O O . GLY A 1 70 ? -11.677 8.551 1.027 1.00 88.12 70 GLY A O 1
ATOM 541 N N . GLU A 1 71 ? -10.952 10.005 -0.507 1.00 88.81 71 GLU A N 1
ATOM 542 C CA . GLU A 1 71 ? -11.929 9.626 -1.522 1.00 88.81 71 GLU A CA 1
ATOM 543 C C . GLU A 1 71 ? -11.228 8.969 -2.709 1.00 88.81 71 GLU A C 1
ATOM 545 O O . GLU A 1 71 ? -10.182 9.431 -3.173 1.00 88.81 71 GLU A O 1
ATOM 550 N N . ILE A 1 72 ? -11.833 7.907 -3.242 1.00 86.56 72 ILE A N 1
ATOM 551 C CA . ILE A 1 72 ? -11.415 7.316 -4.513 1.00 86.56 72 ILE A CA 1
ATOM 552 C C . ILE A 1 72 ? -12.281 7.948 -5.605 1.00 86.56 72 ILE A C 1
ATOM 554 O O . ILE A 1 72 ? -13.456 7.592 -5.732 1.00 86.56 72 ILE A O 1
ATOM 558 N N . PRO A 1 73 ? -11.749 8.883 -6.413 1.00 81.94 73 PRO A N 1
ATOM 559 C CA . PRO A 1 73 ? -12.535 9.501 -7.463 1.00 81.94 73 PRO A CA 1
ATOM 560 C C . PRO A 1 73 ? -12.937 8.440 -8.484 1.00 81.94 73 PRO A C 1
ATOM 562 O O . PRO A 1 73 ? -12.094 7.769 -9.090 1.00 81.94 73 PRO A O 1
ATOM 565 N N . LEU A 1 74 ? -14.244 8.306 -8.707 1.00 78.44 74 LEU A N 1
ATOM 566 C CA . LEU A 1 74 ? -14.751 7.436 -9.754 1.00 78.44 74 LEU A CA 1
ATOM 567 C C . LEU A 1 74 ? -14.198 7.906 -11.097 1.00 78.44 74 LEU A C 1
ATOM 569 O O . LEU A 1 74 ? -14.239 9.090 -11.449 1.00 78.44 74 LEU A O 1
ATOM 573 N N . LYS A 1 75 ? -13.701 6.957 -11.889 1.00 66.88 75 LYS A N 1
ATOM 574 C CA . LYS A 1 75 ? -13.298 7.246 -13.261 1.00 66.88 75 LYS A CA 1
ATOM 575 C C . LYS A 1 75 ? -14.536 7.757 -13.997 1.00 66.88 75 LYS A C 1
ATOM 577 O O . LYS A 1 75 ? -15.492 7.003 -14.164 1.00 66.88 75 LYS A O 1
ATOM 582 N N . LYS A 1 76 ? -14.534 9.024 -14.433 1.00 51.31 76 LYS A N 1
ATOM 583 C CA . LYS A 1 76 ? -15.619 9.579 -15.258 1.00 51.31 76 LYS A CA 1
ATOM 584 C C . LYS A 1 76 ? -15.850 8.614 -16.423 1.00 51.31 76 LYS A C 1
ATOM 586 O O . LYS A 1 76 ? -14.933 8.388 -17.220 1.00 51.31 76 LYS A O 1
ATOM 591 N N . ALA A 1 77 ? -17.038 8.012 -16.497 1.00 50.06 77 ALA A N 1
ATOM 592 C CA . ALA A 1 77 ? -17.413 7.215 -17.653 1.00 50.06 77 ALA A CA 1
ATOM 593 C C . ALA A 1 77 ? -17.234 8.110 -18.882 1.00 50.06 77 ALA A C 1
ATOM 595 O O . ALA A 1 77 ? -17.696 9.254 -18.883 1.00 50.06 77 ALA A O 1
ATOM 596 N N . ARG A 1 78 ? -16.516 7.631 -19.906 1.00 53.31 78 ARG A N 1
ATOM 597 C CA . ARG A 1 78 ? -16.532 8.313 -21.200 1.00 53.31 78 ARG A CA 1
ATOM 598 C C . ARG A 1 78 ? -17.991 8.326 -21.622 1.00 53.31 78 ARG A C 1
ATOM 600 O O . ARG A 1 78 ? -18.535 7.276 -21.951 1.00 53.31 78 ARG A O 1
ATOM 607 N N . THR A 1 79 ? -18.631 9.486 -21.562 1.00 52.47 79 THR A N 1
ATOM 608 C CA . THR A 1 79 ? -19.911 9.686 -22.218 1.00 52.47 79 THR A CA 1
ATOM 609 C C . THR A 1 79 ? -19.644 9.425 -23.693 1.00 52.47 79 THR A C 1
ATOM 611 O O . THR A 1 79 ? -18.963 10.199 -24.365 1.00 52.47 79 THR A O 1
ATOM 614 N N . MET A 1 80 ? -20.091 8.274 -24.195 1.00 49.47 80 MET A N 1
ATOM 615 C CA . MET A 1 80 ? -20.191 8.066 -25.632 1.00 49.47 80 MET A CA 1
ATOM 616 C C . MET A 1 80 ? -21.296 8.994 -26.130 1.00 49.47 80 MET A C 1
ATOM 618 O O . MET A 1 80 ? -22.445 8.596 -26.266 1.00 49.47 80 MET A O 1
ATOM 622 N N . SER A 1 81 ? -20.951 10.261 -26.348 1.00 48.06 81 SER A N 1
ATOM 623 C CA . SER A 1 81 ? -21.736 11.148 -27.191 1.00 48.06 81 SER A CA 1
ATOM 624 C C . SER A 1 81 ? -21.301 10.879 -28.627 1.00 48.06 81 SER A C 1
ATOM 626 O O . SER A 1 81 ? -20.400 11.524 -29.157 1.00 48.06 81 SER A O 1
ATOM 628 N N . GLY A 1 82 ? -21.868 9.828 -29.213 1.00 47.00 82 GLY A N 1
ATOM 629 C CA . GLY A 1 82 ? -21.923 9.658 -30.658 1.00 47.00 82 GLY A CA 1
ATOM 630 C C . GLY A 1 82 ? -23.357 9.956 -31.085 1.00 47.00 82 GLY A C 1
ATOM 631 O O . GLY A 1 82 ? -24.262 9.291 -30.576 1.00 47.00 82 GLY A O 1
ATOM 632 N N . PRO A 1 83 ? -23.611 10.950 -31.952 1.00 58.47 83 PRO A N 1
ATOM 633 C CA . PRO A 1 83 ? -24.946 11.147 -32.477 1.00 58.47 83 PRO A CA 1
ATOM 634 C C . PRO A 1 83 ? -25.254 9.985 -33.419 1.00 58.47 83 PRO A C 1
ATOM 636 O O . PRO A 1 83 ? -24.524 9.726 -34.371 1.00 58.47 83 PRO A O 1
ATOM 639 N N . ASN A 1 84 ? -26.343 9.285 -33.123 1.00 47.06 84 ASN A N 1
ATOM 640 C CA . ASN A 1 84 ? -26.984 8.361 -34.040 1.00 47.06 84 ASN A CA 1
ATOM 641 C C . ASN A 1 84 ? -27.459 9.143 -35.279 1.00 47.06 84 ASN A C 1
ATOM 643 O O . ASN A 1 84 ? -28.409 9.924 -35.166 1.00 47.06 84 ASN A O 1
ATOM 647 N N . ARG A 1 85 ? -26.781 8.966 -36.416 1.00 46.12 85 ARG A N 1
ATOM 648 C CA . ARG A 1 85 ? -27.292 9.183 -37.776 1.00 46.12 85 ARG A CA 1
ATOM 649 C C . ARG A 1 85 ? -26.608 8.220 -38.732 1.00 46.12 85 ARG A C 1
ATOM 651 O O . ARG A 1 85 ? -25.370 8.087 -38.617 1.00 46.12 85 ARG A O 1
#

Sequence (85 aa):
MTDIRIMKRPMNPLKALSHVKKWLEAPGVRILEPGLEHLEIMGELIDNTGIAGRLATDLHIAALALELHGEIPLKKARTMSGPNR

Nearest PDB structures (foldseek):
  7vwo-assembly3_I  TM=8.607E-01  e=2.187E-03  Mycobacterium tuberculosis H37Rv

Radius of gyration: 17.91 Å; Cα contacts (8 Å, |Δi|>4): 44; chains: 1; bounding box: 41×30×51 Å

Mean predicted aligned error: 8.3 Å

pLDDT: mean 85.9, std 14.57, range [46.12, 96.88]

Solvent-accessible surface area (b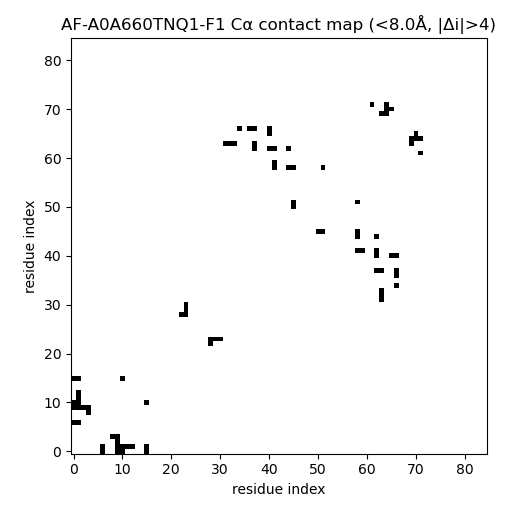ackbone atoms only — not comparable to full-atom values): 5526 Å² total; per-residue (Å²): 122,52,50,70,91,83,32,100,76,44,46,57,64,70,62,54,48,54,52,52,51,56,52,63,71,36,89,94,51,77,91,86,75,81,63,91,59,36,64,59,47,37,49,53,53,29,66,76,64,75,52,53,79,94,36,43,69,59,46,51,53,48,24,52,23,61,76,68,74,48,81,81,81,75,79,78,74,80,77,82,85,68,84,92,125

Foldseek 3Di:
DADVVVDVDGDDVVVVVVVVVVQCPDPPDDDQDDDPCLVVQLVVVCVVVVDCPVCVVVSSVVSSCVVVVHDDDDDPPPPPPDDDD

Secondary structure (DSSP, 8-state):
---TTT-SSPPPHHHHHHHHHHHHTSTT--PPPP-SSHHHHHHHHHHHHS--TTTHHHHHHHHHHHHTT----------------